Protein AF-A0AAP5I568-F1 (afdb_monomer)

Solvent-accessible surface area (backbone atoms only — not comparable to full-atom values): 4944 Å² total; per-residue (Å²): 135,34,72,89,48,81,68,40,61,76,46,68,47,60,76,34,43,60,64,52,51,17,64,75,68,72,42,61,51,70,56,54,43,30,36,54,74,24,38,79,45,83,48,101,92,44,80,46,72,45,72,44,79,49,88,59,67,92,47,86,78,68,35,39,20,60,66,60,48,56,62,54,52,54,50,49,63,57,62,78,72,111

Sequence (82 aa):
MTELYGGTDPRDIPTYSVRDAARYLRIPTATIRSWTFGRRYQTANGSNFFKPIIVTKDTRPRLLSFTNLKPFAMRCLLHERT

Organism: NCBI:txid2712845

Secondary structure (DSSP, 8-state):
--GGGTTS-GGGS--B-HHHHHHHHT--HHHHHHHHH-EEEEETTEEEEE--S-----PSS-PBPHHHHHHHHHHHHHHTT-

Mean predicted aligned error: 8.41 Å

Nearest PDB structures (foldseek):
  7dhw-assembly1_A  TM=4.769E-01  e=2.456E+00  Arabidopsis thaliana
  1w8j-assembly2_B  TM=5.010E-01  e=3.199E+00  Gallus gallus
  8k5a-assembly1_G  TM=2.581E-01  e=6.192E+00  Escherichia phage T4
  6sc7-assembly1_A  TM=2.758E-01  e=8.615E+00  Homo sapiens

Structure (mmCIF, N/CA/C/O backbone):
data_AF-A0AAP5I568-F1
#
_entry.id   AF-A0AAP5I568-F1
#
loop_
_atom_site.group_PDB
_atom_site.id
_atom_site.type_symbol
_atom_site.label_atom_id
_atom_site.label_alt_id
_atom_site.label_comp_id
_atom_site.label_asym_id
_atom_site.label_entity_id
_atom_site.label_seq_id
_atom_site.pdbx_PDB_ins_code
_atom_site.Cartn_x
_atom_site.Cartn_y
_atom_site.Cartn_z
_atom_site.occupancy
_atom_site.B_iso_o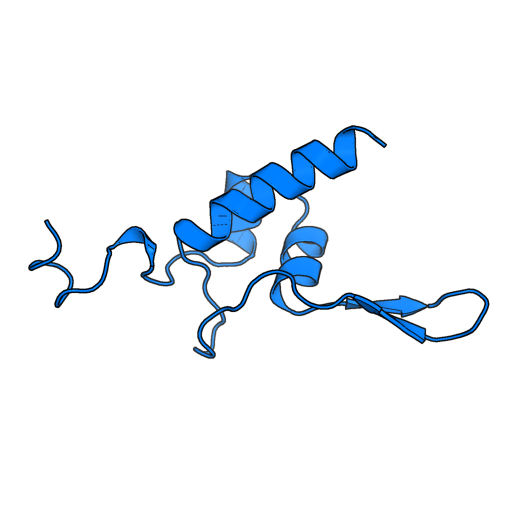r_equiv
_atom_site.auth_seq_id
_atom_site.auth_comp_id
_atom_site.auth_asym_id
_atom_site.auth_atom_id
_atom_site.pdbx_PDB_model_num
ATOM 1 N N . MET A 1 1 ? -12.842 12.371 16.847 1.00 57.56 1 MET A N 1
ATOM 2 C CA . MET A 1 1 ? -13.042 11.012 16.278 1.00 57.56 1 MET A CA 1
ATOM 3 C C . MET A 1 1 ? -11.773 10.136 16.320 1.00 57.56 1 MET A C 1
ATOM 5 O O . MET A 1 1 ? -11.808 9.023 15.818 1.00 57.56 1 MET A O 1
ATOM 9 N N . THR A 1 2 ? -10.665 10.580 16.932 1.00 59.84 2 THR A N 1
ATOM 10 C CA . THR A 1 2 ? -9.414 9.805 17.115 1.00 59.84 2 THR A CA 1
ATOM 11 C C . THR A 1 2 ? -9.303 9.119 18.486 1.00 59.84 2 THR A C 1
ATOM 13 O O . THR A 1 2 ? -8.530 8.176 18.627 1.00 59.84 2 THR A O 1
ATOM 16 N N . GLU A 1 3 ? -10.099 9.526 19.485 1.00 65.81 3 GLU A N 1
ATOM 17 C CA . GLU A 1 3 ? -10.109 8.906 20.827 1.00 65.81 3 GLU A CA 1
ATOM 18 C C . GLU A 1 3 ? -10.517 7.426 20.812 1.00 65.81 3 GLU A C 1
ATOM 20 O O . GLU A 1 3 ? -9.951 6.633 21.555 1.00 65.81 3 GLU A O 1
ATOM 25 N N . LEU A 1 4 ? -11.409 7.019 19.900 1.00 71.19 4 LEU A N 1
ATOM 26 C CA . LEU A 1 4 ? -11.818 5.613 19.738 1.00 71.19 4 LEU A CA 1
ATOM 27 C C . LEU A 1 4 ? -10.697 4.706 19.195 1.00 71.19 4 LEU A C 1
ATOM 29 O O . LEU A 1 4 ? -10.810 3.487 19.255 1.00 71.19 4 LEU A O 1
ATOM 33 N N . TYR A 1 5 ? -9.618 5.293 18.672 1.00 69.06 5 TYR A N 1
ATOM 34 C CA . TYR A 1 5 ? -8.494 4.589 18.051 1.00 69.06 5 TYR A CA 1
ATOM 35 C C . TYR A 1 5 ? -7.174 4.846 18.791 1.00 69.06 5 TYR A C 1
ATOM 37 O O . TYR A 1 5 ? -6.097 4.816 18.192 1.00 69.06 5 TYR A O 1
ATOM 45 N N . GLY A 1 6 ? -7.244 5.150 20.093 1.00 74.19 6 GLY A N 1
ATOM 46 C CA . GLY A 1 6 ? -6.057 5.369 20.926 1.00 74.19 6 GLY A CA 1
ATOM 47 C C . GLY A 1 6 ? -5.179 6.526 20.440 1.00 74.19 6 GLY A C 1
ATOM 48 O O . GLY A 1 6 ? -3.958 6.455 20.545 1.00 74.19 6 GLY A O 1
ATOM 49 N N . GLY A 1 7 ? -5.781 7.557 19.834 1.00 78.62 7 GLY A N 1
ATOM 50 C CA . GLY A 1 7 ? -5.066 8.719 19.298 1.00 78.62 7 GLY A CA 1
ATOM 51 C C . GLY A 1 7 ? -4.433 8.515 17.916 1.00 78.62 7 GLY A C 1
ATOM 52 O O . GLY A 1 7 ? -3.839 9.450 17.387 1.00 78.62 7 GLY A O 1
ATOM 53 N N . THR A 1 8 ? -4.580 7.337 17.301 1.00 74.31 8 THR A N 1
ATOM 54 C CA . THR A 1 8 ? -4.118 7.084 15.925 1.00 74.31 8 THR A CA 1
ATOM 55 C C . THR A 1 8 ? -5.207 7.473 14.923 1.00 74.31 8 THR A C 1
ATOM 57 O O . THR A 1 8 ? -6.383 7.185 15.150 1.00 74.31 8 THR A O 1
ATOM 60 N N . ASP A 1 9 ? -4.846 8.111 13.801 1.00 79.56 9 ASP A N 1
ATOM 61 C CA . ASP 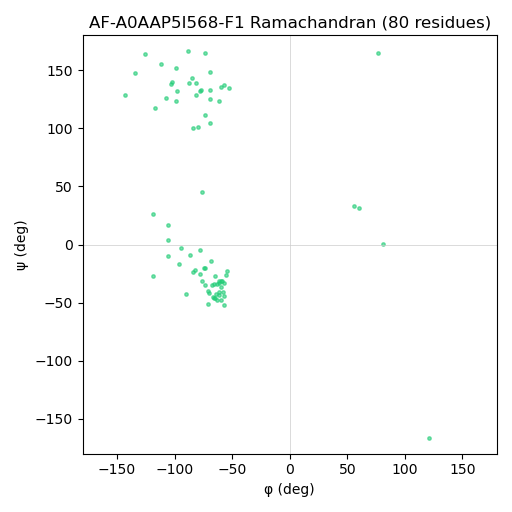A 1 9 ? -5.808 8.325 12.713 1.00 79.56 9 ASP A CA 1
ATOM 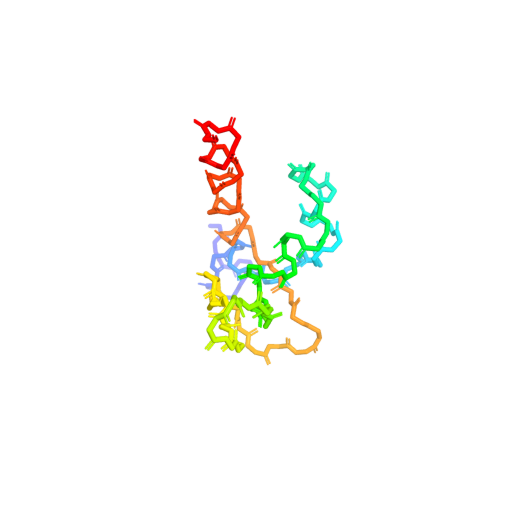62 C C . ASP A 1 9 ? -6.283 6.948 12.205 1.00 79.56 9 ASP A C 1
ATOM 64 O O . ASP A 1 9 ? -5.450 6.132 11.794 1.00 79.56 9 ASP A O 1
ATOM 68 N N . PRO A 1 10 ? -7.598 6.656 12.208 1.00 78.38 10 PRO A N 1
ATOM 69 C CA . PRO A 1 10 ? -8.124 5.385 11.717 1.00 78.38 10 PRO A CA 1
ATOM 70 C C . PRO A 1 10 ? -7.694 5.043 10.284 1.00 78.38 10 PRO A C 1
ATOM 72 O O . PRO A 1 10 ? -7.667 3.874 9.907 1.00 78.38 10 PRO A O 1
ATOM 75 N N . ARG A 1 11 ? -7.319 6.040 9.476 1.00 79.81 11 ARG A N 1
ATOM 76 C CA . ARG A 1 11 ? -6.822 5.858 8.105 1.00 79.81 11 ARG A CA 1
ATOM 77 C C . ARG A 1 11 ? -5.402 5.311 8.035 1.00 79.81 11 ARG A C 1
ATOM 79 O O . ARG A 1 11 ? -5.036 4.767 6.994 1.00 79.81 11 ARG A O 1
ATOM 86 N N . ASP A 1 12 ? -4.633 5.433 9.112 1.00 78.69 12 ASP A N 1
ATOM 87 C CA . ASP A 1 12 ? -3.265 4.923 9.230 1.00 78.69 12 ASP A CA 1
ATOM 88 C C . ASP A 1 12 ? -3.199 3.540 9.882 1.00 78.69 12 ASP A C 1
ATOM 90 O O . ASP A 1 12 ? -2.127 2.929 9.946 1.00 78.69 12 ASP A O 1
ATOM 94 N N . ILE A 1 13 ? -4.344 3.009 10.316 1.00 81.25 13 ILE A N 1
ATOM 95 C CA . ILE A 1 13 ? -4.447 1.644 10.819 1.00 81.25 13 ILE A CA 1
ATOM 96 C C . ILE A 1 13 ? -4.239 0.675 9.641 1.00 81.25 13 ILE A C 1
ATOM 98 O O . ILE A 1 13 ? -4.909 0.793 8.611 1.00 81.25 13 ILE A O 1
ATOM 102 N N . PRO A 1 14 ? -3.285 -0.268 9.742 1.00 80.25 14 PRO A N 1
ATOM 103 C CA . PRO A 1 14 ? -2.989 -1.193 8.662 1.00 80.25 14 PRO A CA 1
ATOM 104 C C . PRO A 1 14 ? -4.030 -2.324 8.660 1.00 80.25 14 PRO A C 1
ATOM 106 O O . PRO A 1 14 ? -3.965 -3.246 9.468 1.00 80.25 14 PRO A O 1
ATOM 109 N N . THR A 1 15 ? -5.008 -2.237 7.756 1.00 82.25 15 THR A N 1
ATOM 110 C CA . THR A 1 15 ? -6.199 -3.113 7.738 1.00 82.25 15 THR A CA 1
ATOM 111 C C . THR A 1 15 ? -6.314 -3.937 6.457 1.00 82.25 15 THR A C 1
ATOM 113 O O . THR A 1 15 ? -6.882 -5.024 6.468 1.00 82.25 15 THR A O 1
ATOM 116 N N . TYR A 1 16 ? -5.769 -3.449 5.342 1.00 85.00 16 TYR A N 1
ATOM 117 C CA . TYR A 1 16 ? -5.989 -4.038 4.024 1.00 85.00 16 TYR A CA 1
ATOM 118 C C . TYR A 1 16 ? -4.842 -4.953 3.615 1.00 85.00 16 TYR A C 1
ATOM 120 O O . TYR A 1 16 ? -3.675 -4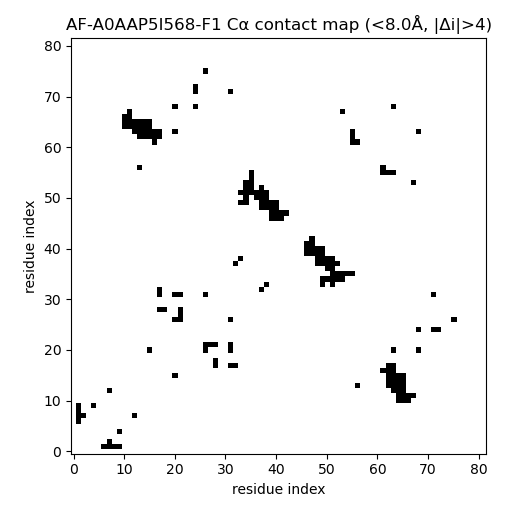.566 3.660 1.00 85.00 16 TYR A O 1
ATOM 128 N N . SER A 1 17 ? -5.147 -6.158 3.141 1.00 86.06 17 SER A N 1
ATOM 129 C CA . SER A 1 17 ? -4.125 -6.982 2.500 1.00 86.06 17 SER A CA 1
ATOM 130 C C . SER A 1 17 ? -3.785 -6.445 1.104 1.00 86.06 17 SER A C 1
ATOM 132 O O . SER A 1 17 ? -4.535 -5.681 0.493 1.00 86.06 17 SER A O 1
ATOM 134 N N . VAL A 1 18 ? -2.669 -6.905 0.533 1.00 84.88 18 VAL A N 1
ATOM 135 C CA . VAL A 1 18 ? -2.322 -6.614 -0.870 1.00 84.88 18 VAL A CA 1
ATOM 136 C C . VAL A 1 18 ? -3.401 -7.099 -1.847 1.00 84.88 18 VAL A C 1
ATOM 138 O O . VAL A 1 18 ? -3.601 -6.475 -2.889 1.00 84.88 18 VAL A O 1
ATOM 141 N N . ARG A 1 19 ? -4.122 -8.184 -1.525 1.00 86.31 19 ARG A N 1
ATOM 142 C CA . ARG A 1 19 ? -5.240 -8.661 -2.356 1.00 86.31 19 ARG A CA 1
ATOM 143 C C . ARG A 1 19 ? -6.436 -7.721 -2.281 1.00 86.31 19 ARG A C 1
ATOM 145 O O . ARG A 1 19 ? -7.023 -7.434 -3.319 1.00 86.31 19 ARG A O 1
ATOM 152 N N . ASP A 1 20 ? -6.759 -7.223 -1.091 1.00 87.81 20 ASP A N 1
ATOM 153 C CA . ASP A 1 20 ? -7.877 -6.291 -0.910 1.00 87.81 20 ASP A CA 1
ATOM 154 C C . ASP A 1 20 ? -7.594 -4.977 -1.629 1.00 87.81 20 ASP A C 1
ATOM 156 O O . ASP A 1 20 ? -8.417 -4.510 -2.409 1.00 87.81 20 ASP A O 1
ATOM 160 N N . ALA A 1 21 ? -6.381 -4.439 -1.471 1.00 85.44 21 ALA A N 1
ATOM 161 C CA . ALA A 1 21 ? -5.940 -3.251 -2.195 1.00 85.44 21 ALA A CA 1
ATOM 162 C C . ALA A 1 21 ? -6.021 -3.441 -3.721 1.00 85.44 21 ALA A C 1
ATOM 164 O O . ALA A 1 21 ? -6.529 -2.571 -4.424 1.00 85.44 21 ALA A O 1
ATOM 165 N N . ALA A 1 22 ? -5.583 -4.594 -4.237 1.00 87.50 22 ALA A N 1
ATOM 166 C CA . ALA A 1 22 ? -5.702 -4.925 -5.657 1.00 87.50 22 ALA A CA 1
ATOM 167 C C . ALA A 1 22 ? -7.168 -4.971 -6.122 1.00 87.50 22 ALA A C 1
ATOM 169 O O . ALA A 1 22 ? -7.500 -4.424 -7.172 1.00 87.50 22 ALA A O 1
ATOM 170 N N . ARG A 1 23 ? -8.056 -5.577 -5.324 1.00 88.06 23 ARG A N 1
ATOM 171 C CA . ARG A 1 23 ? -9.488 -5.682 -5.629 1.00 88.06 23 ARG A CA 1
ATOM 172 C C . ARG A 1 23 ? -10.180 -4.320 -5.620 1.00 88.06 23 ARG A C 1
ATOM 174 O O . ARG A 1 23 ? -10.940 -4.036 -6.539 1.00 88.06 23 ARG A O 1
ATOM 181 N N . TYR A 1 24 ? -9.904 -3.483 -4.621 1.00 86.88 24 TYR A N 1
ATOM 182 C CA . TYR A 1 24 ? -10.524 -2.161 -4.493 1.00 86.88 24 TYR A CA 1
ATOM 183 C C . TYR A 1 24 ? -10.033 -1.174 -5.547 1.00 86.88 24 TYR A C 1
ATOM 185 O O . TYR A 1 24 ? -10.829 -0.417 -6.091 1.00 86.88 24 TYR A O 1
ATOM 193 N N . LEU A 1 25 ? -8.739 -1.201 -5.865 1.00 84.12 25 LEU A N 1
ATOM 194 C CA . LEU A 1 25 ? -8.151 -0.291 -6.847 1.00 84.12 25 LEU A CA 1
ATOM 195 C C . LEU A 1 25 ? -8.262 -0.810 -8.286 1.00 84.12 25 LEU A C 1
ATOM 197 O O . LEU A 1 25 ? -7.953 -0.074 -9.215 1.00 84.12 25 LEU A O 1
ATOM 201 N N . ARG A 1 26 ? -8.687 -2.069 -8.473 1.00 85.12 26 ARG A N 1
ATOM 202 C CA . ARG A 1 26 ? -8.706 -2.780 -9.765 1.00 85.12 26 ARG A CA 1
ATOM 203 C C . ARG A 1 26 ? -7.331 -2.830 -10.448 1.00 85.12 26 ARG A C 1
ATOM 205 O O . ARG A 1 26 ? -7.235 -2.856 -11.669 1.00 85.12 26 ARG A O 1
ATOM 212 N N . ILE A 1 27 ? -6.269 -2.897 -9.646 1.00 86.00 27 ILE A N 1
ATOM 213 C CA . ILE A 1 27 ? -4.874 -2.975 -10.098 1.00 86.00 27 ILE A CA 1
ATOM 214 C C . ILE A 1 27 ? -4.399 -4.426 -9.958 1.00 86.00 27 ILE A C 1
ATOM 216 O O . ILE A 1 27 ? -4.684 -5.051 -8.932 1.00 86.00 27 ILE A O 1
ATOM 220 N N . PRO A 1 28 ? -3.627 -4.981 -10.912 1.00 87.50 28 PRO A N 1
ATOM 221 C CA . PRO A 1 28 ? -3.057 -6.315 -10.765 1.00 87.50 28 PRO A CA 1
ATOM 222 C C . PRO A 1 28 ? -2.285 -6.481 -9.450 1.00 87.50 28 PRO A C 1
ATOM 224 O O . PRO A 1 28 ? -1.450 -5.652 -9.076 1.00 87.50 28 PRO A O 1
ATOM 227 N N . THR A 1 29 ? -2.506 -7.601 -8.758 1.00 87.25 29 THR A N 1
ATOM 228 C CA . THR A 1 29 ? -1.880 -7.881 -7.454 1.00 87.25 29 THR A CA 1
ATOM 229 C C . THR A 1 29 ? -0.351 -7.846 -7.520 1.00 87.25 29 THR A C 1
ATOM 231 O O . THR A 1 29 ? 0.296 -7.416 -6.568 1.00 87.25 29 THR A O 1
ATOM 234 N N . ALA A 1 30 ? 0.24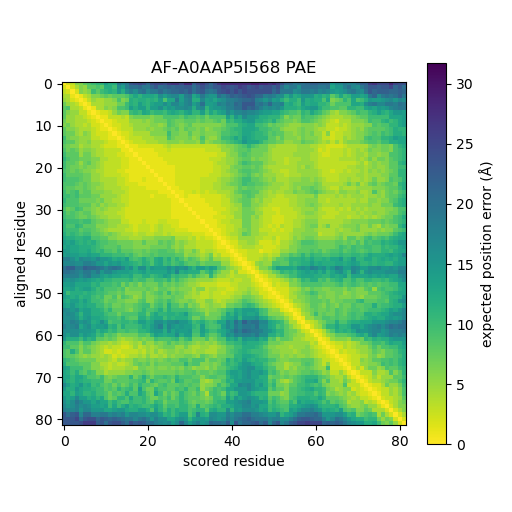4 -8.247 -8.649 1.00 83.56 30 ALA A N 1
ATOM 235 C CA . ALA A 1 30 ? 1.691 -8.198 -8.869 1.00 83.56 30 ALA A CA 1
ATOM 236 C C . ALA A 1 30 ? 2.254 -6.764 -8.858 1.00 83.56 30 ALA A C 1
ATOM 238 O O . ALA A 1 30 ? 3.361 -6.541 -8.362 1.00 83.56 30 ALA A O 1
ATOM 239 N N . THR A 1 31 ? 1.484 -5.790 -9.347 1.00 84.12 31 THR A N 1
ATOM 240 C CA . THR A 1 31 ? 1.852 -4.370 -9.365 1.00 84.12 31 THR A CA 1
ATOM 241 C C . THR A 1 31 ? 1.832 -3.799 -7.952 1.00 84.12 31 THR A C 1
ATOM 243 O O . THR A 1 31 ? 2.851 -3.289 -7.488 1.00 84.12 31 THR A O 1
ATOM 246 N N . ILE A 1 32 ? 0.734 -4.002 -7.211 1.00 84.44 32 ILE A N 1
ATOM 247 C CA . ILE A 1 32 ? 0.644 -3.601 -5.796 1.00 84.44 32 ILE A CA 1
ATOM 248 C C . ILE A 1 32 ? 1.750 -4.276 -4.975 1.00 84.44 32 ILE A C 1
ATOM 250 O O . ILE A 1 32 ? 2.391 -3.631 -4.145 1.00 84.44 32 ILE A O 1
ATOM 254 N N . ARG A 1 33 ? 2.044 -5.557 -5.236 1.00 84.06 33 ARG A N 1
ATOM 255 C CA . ARG A 1 33 ? 3.128 -6.294 -4.569 1.00 84.06 33 ARG A CA 1
ATOM 256 C C . ARG A 1 33 ? 4.510 -5.708 -4.871 1.00 84.06 33 ARG A C 1
ATOM 258 O O . ARG A 1 33 ? 5.318 -5.558 -3.963 1.00 84.06 33 ARG A O 1
ATOM 265 N N . SER A 1 34 ? 4.777 -5.338 -6.120 1.00 82.94 34 SER A N 1
ATOM 266 C CA . SER A 1 34 ? 6.045 -4.703 -6.507 1.00 82.94 34 SER A CA 1
ATOM 267 C C . SER A 1 34 ? 6.205 -3.324 -5.866 1.00 82.94 34 SER A C 1
ATOM 269 O O . SER A 1 34 ? 7.306 -2.939 -5.493 1.00 82.94 34 SER A O 1
ATOM 271 N N . TRP A 1 35 ? 5.109 -2.591 -5.682 1.00 81.56 35 TRP A N 1
ATOM 272 C CA . TRP A 1 35 ? 5.125 -1.276 -5.043 1.00 81.56 35 TRP A CA 1
ATOM 273 C C . TRP A 1 35 ? 5.223 -1.334 -3.512 1.00 81.56 35 TRP A C 1
ATOM 275 O O . TRP A 1 35 ? 5.725 -0.387 -2.908 1.00 81.56 35 TRP A O 1
ATOM 285 N N . THR A 1 36 ? 4.782 -2.433 -2.894 1.00 79.25 36 THR A N 1
ATOM 286 C CA . THR A 1 36 ? 4.830 -2.656 -1.434 1.00 79.25 36 THR A CA 1
ATOM 287 C C . THR A 1 36 ? 6.112 -3.326 -0.961 1.00 79.25 36 THR A C 1
ATOM 289 O O . THR A 1 36 ? 6.674 -2.927 0.052 1.00 79.25 36 THR A O 1
ATOM 292 N N . PHE A 1 37 ? 6.591 -4.338 -1.682 1.00 80.75 37 PHE A N 1
ATOM 293 C CA . PHE A 1 37 ? 7.765 -5.124 -1.287 1.00 80.75 37 PHE A CA 1
ATOM 294 C C . PHE A 1 37 ? 9.011 -4.806 -2.117 1.00 80.75 37 PHE A C 1
ATOM 296 O O . PHE A 1 37 ? 10.107 -5.252 -1.783 1.00 80.75 37 PHE A O 1
ATOM 303 N N . GLY A 1 38 ? 8.857 -4.044 -3.198 1.00 80.06 38 GLY A N 1
ATOM 304 C CA . GLY A 1 38 ? 9.870 -3.952 -4.235 1.00 80.06 38 GLY A CA 1
ATOM 305 C C . GLY A 1 38 ? 9.864 -5.186 -5.136 1.00 80.06 38 GLY A C 1
ATOM 306 O O . GLY A 1 38 ? 9.286 -6.231 -4.824 1.00 80.06 38 GLY A O 1
ATOM 307 N N . ARG A 1 39 ? 10.515 -5.072 -6.292 1.00 80.81 39 ARG A N 1
ATOM 308 C CA . ARG A 1 39 ? 10.684 -6.188 -7.232 1.00 80.81 39 ARG A CA 1
ATOM 309 C C . ARG A 1 39 ? 12.056 -6.121 -7.875 1.00 80.81 39 ARG A C 1
ATOM 311 O O . ARG A 1 39 ? 12.428 -5.097 -8.439 1.00 80.81 39 ARG A O 1
ATOM 318 N N . ARG A 1 40 ? 12.793 -7.232 -7.841 1.00 82.25 40 ARG A N 1
ATOM 319 C CA . ARG A 1 40 ? 13.973 -7.404 -8.696 1.00 82.25 40 ARG A CA 1
ATOM 320 C C . ARG A 1 40 ? 13.514 -7.743 -10.110 1.00 82.25 40 ARG A C 1
ATOM 322 O O . ARG A 1 40 ? 12.642 -8.595 -10.281 1.00 82.25 40 ARG A O 1
ATOM 329 N N . TYR A 1 41 ? 14.081 -7.078 -11.105 1.00 80.75 41 TYR A N 1
ATOM 330 C CA . TYR A 1 41 ? 13.826 -7.352 -12.514 1.00 80.75 41 TYR A CA 1
ATOM 331 C C . TYR A 1 41 ? 15.142 -7.386 -13.290 1.00 80.75 41 TYR A C 1
ATOM 333 O O . TYR A 1 41 ? 16.105 -6.712 -12.931 1.00 80.75 41 TYR A O 1
ATOM 341 N N . GLN A 1 42 ? 15.191 -8.226 -14.320 1.00 82.31 42 GLN A N 1
ATOM 342 C CA . GLN A 1 42 ? 16.352 -8.339 -15.198 1.00 82.31 42 GLN A CA 1
ATOM 343 C C . GLN A 1 42 ? 16.311 -7.211 -16.231 1.00 82.31 42 GLN A C 1
ATOM 345 O O . GLN A 1 42 ? 15.246 -6.875 -16.748 1.00 82.31 42 GLN A O 1
ATOM 350 N N . THR A 1 43 ? 17.467 -6.626 -16.514 1.00 82.12 43 THR A N 1
ATOM 351 C CA . THR A 1 43 ? 17.688 -5.624 -17.561 1.00 82.12 43 THR A CA 1
ATOM 352 C C . THR A 1 43 ? 18.826 -6.092 -18.461 1.00 82.12 43 THR A C 1
ATOM 354 O O . THR A 1 43 ? 19.600 -6.964 -18.065 1.00 82.12 43 THR A O 1
ATOM 357 N N . ALA A 1 44 ? 18.961 -5.503 -19.652 1.00 81.44 44 ALA A N 1
ATOM 358 C CA . ALA A 1 44 ? 20.032 -5.849 -20.591 1.00 81.44 44 ALA A CA 1
ATOM 359 C C . ALA A 1 44 ? 21.448 -5.724 -19.983 1.00 81.44 44 ALA A C 1
ATOM 361 O O . ALA A 1 44 ? 22.342 -6.460 -20.380 1.00 81.44 44 ALA A O 1
ATOM 362 N N . ASN A 1 45 ? 21.624 -4.865 -18.969 1.00 78.44 45 ASN A N 1
ATOM 363 C CA . ASN A 1 45 ? 22.893 -4.642 -18.264 1.00 78.44 45 ASN A CA 1
ATOM 364 C C . ASN A 1 45 ? 22.937 -5.268 -16.852 1.00 78.44 45 ASN A C 1
ATOM 366 O O . ASN A 1 45 ? 23.783 -4.896 -16.041 1.00 78.44 45 ASN A O 1
ATOM 370 N N . GLY A 1 46 ? 22.032 -6.201 -16.528 1.00 84.62 46 GLY A N 1
ATOM 371 C CA . GLY A 1 46 ? 22.017 -6.932 -15.252 1.00 84.62 46 GLY A CA 1
ATOM 372 C C . GLY A 1 46 ? 20.732 -6.761 -14.439 1.00 84.62 46 GLY A C 1
ATOM 373 O O . GLY A 1 46 ? 19.708 -6.298 -14.938 1.00 84.62 46 GLY A O 1
ATOM 374 N N . SER A 1 47 ? 20.747 -7.153 -13.164 1.00 82.25 47 SER A N 1
ATOM 375 C CA . SER A 1 47 ? 19.564 -7.065 -12.299 1.00 82.25 47 SER A CA 1
ATOM 376 C C . SER A 1 47 ? 19.372 -5.660 -11.729 1.00 82.25 47 SER A C 1
ATOM 378 O O . SER A 1 47 ? 20.275 -5.130 -11.083 1.00 82.25 47 SER A O 1
ATOM 380 N N . ASN A 1 48 ? 18.175 -5.098 -11.871 1.00 81.88 48 ASN A N 1
ATOM 381 C CA . ASN A 1 48 ? 17.786 -3.844 -11.235 1.00 81.88 48 ASN A CA 1
ATOM 382 C C . ASN A 1 48 ? 16.715 -4.097 -10.155 1.00 81.88 48 ASN A C 1
ATOM 384 O O . ASN A 1 48 ? 16.006 -5.110 -10.169 1.00 81.88 48 ASN A O 1
ATOM 388 N N . PHE A 1 49 ? 16.620 -3.201 -9.174 1.00 81.25 49 PHE A N 1
ATOM 389 C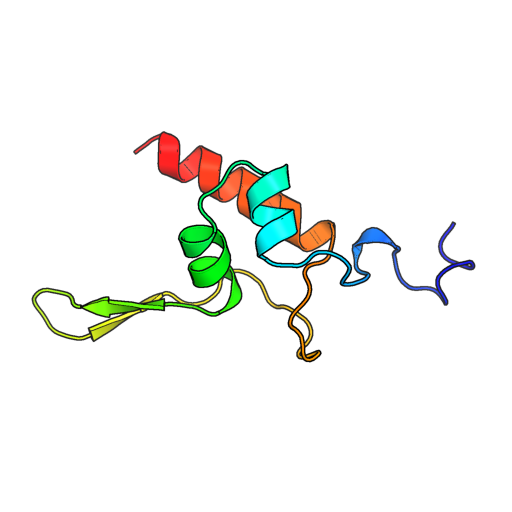 CA . PHE A 1 49 ? 15.681 -3.305 -8.063 1.00 81.25 49 PHE A CA 1
ATOM 390 C C . PHE A 1 49 ? 14.699 -2.142 -8.082 1.00 81.25 49 PHE A C 1
ATOM 392 O O . PHE A 1 49 ? 15.059 -0.980 -7.902 1.00 81.25 49 PHE A O 1
ATOM 399 N N . PHE A 1 50 ? 13.426 -2.478 -8.249 1.00 77.12 50 PHE A N 1
ATOM 400 C CA . PHE A 1 50 ? 12.341 -1.540 -8.051 1.00 77.12 50 PHE A CA 1
ATOM 401 C C . PHE A 1 50 ? 12.169 -1.294 -6.553 1.00 77.12 50 PHE A C 1
ATOM 403 O O . PHE A 1 50 ? 11.762 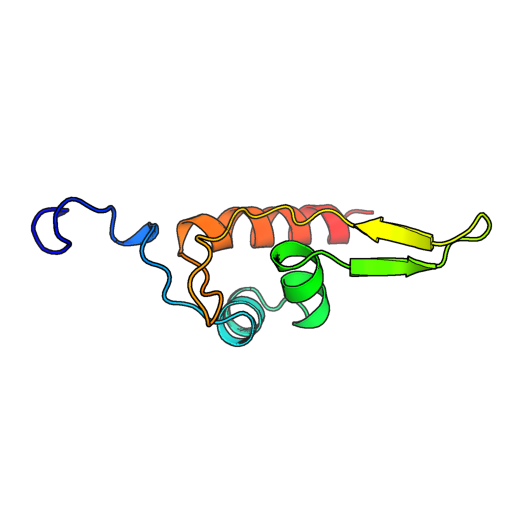-2.201 -5.821 1.00 77.12 50 PHE A O 1
ATOM 410 N N . LYS A 1 51 ? 12.485 -0.077 -6.101 1.00 77.88 51 LYS A N 1
ATOM 411 C CA . LYS A 1 51 ? 12.320 0.319 -4.701 1.00 77.88 51 LYS A CA 1
ATOM 412 C C . LYS A 1 51 ? 10.826 0.431 -4.361 1.00 77.88 51 LYS A C 1
ATOM 414 O O . LYS A 1 51 ? 10.085 1.038 -5.136 1.00 77.88 51 LYS A O 1
ATOM 419 N N . PRO A 1 52 ? 10.372 -0.134 -3.228 1.00 79.56 52 PRO A N 1
ATOM 420 C CA . PRO A 1 52 ? 8.998 0.043 -2.780 1.00 79.56 52 PRO A CA 1
ATOM 421 C C . PRO A 1 52 ? 8.704 1.531 -2.570 1.00 79.56 52 PRO A C 1
ATOM 423 O O . PRO A 1 52 ? 9.516 2.262 -2.008 1.00 79.56 52 PRO A O 1
ATOM 426 N N . ILE A 1 53 ? 7.544 1.974 -3.051 1.00 72.25 53 ILE A N 1
ATOM 427 C CA . ILE A 1 53 ? 7.107 3.377 -2.963 1.00 72.25 53 ILE A CA 1
ATOM 428 C C . ILE A 1 53 ? 6.451 3.634 -1.602 1.00 72.25 53 ILE A C 1
ATOM 430 O O . ILE A 1 53 ? 6.409 4.764 -1.124 1.00 72.25 53 ILE A O 1
ATOM 434 N N . ILE A 1 54 ? 5.939 2.577 -0.969 1.00 71.44 54 ILE A N 1
ATOM 435 C CA . ILE A 1 54 ? 5.189 2.677 0.275 1.00 71.44 54 ILE A CA 1
ATOM 436 C C . ILE A 1 54 ? 6.016 2.144 1.432 1.00 71.44 54 ILE A C 1
ATOM 438 O O . ILE A 1 54 ? 6.453 0.994 1.430 1.00 71.44 54 ILE A O 1
ATOM 442 N N . VAL A 1 55 ? 6.157 2.979 2.456 1.00 66.75 55 VAL A N 1
ATOM 443 C CA . VAL A 1 55 ? 6.667 2.569 3.759 1.00 66.75 55 VAL A CA 1
ATOM 444 C C . VAL A 1 55 ? 5.497 1.993 4.552 1.00 66.75 55 VAL A C 1
ATOM 446 O O . VAL A 1 55 ? 4.659 2.723 5.076 1.00 66.75 55 VAL A O 1
ATOM 449 N N . THR A 1 56 ? 5.398 0.668 4.600 1.00 65.88 56 THR A N 1
ATOM 450 C CA . THR A 1 56 ? 4.491 -0.026 5.523 1.00 65.88 56 THR A CA 1
ATOM 451 C C . THR A 1 56 ? 5.182 -0.188 6.870 1.00 65.88 56 THR A C 1
ATOM 453 O O . THR A 1 56 ? 6.376 -0.495 6.903 1.00 65.88 56 THR A O 1
ATOM 456 N N . LYS A 1 57 ? 4.442 -0.068 7.978 1.00 65.44 57 LYS A N 1
ATOM 457 C CA . LYS A 1 57 ? 4.944 -0.526 9.283 1.00 65.44 57 LYS A CA 1
ATOM 458 C C . LYS A 1 57 ? 5.301 -2.013 9.153 1.00 65.44 57 LYS A C 1
ATOM 460 O O . LYS A 1 57 ? 4.575 -2.753 8.490 1.00 65.44 57 LYS A O 1
ATOM 465 N N . ASP A 1 58 ? 6.439 -2.435 9.706 1.00 61.81 58 ASP A N 1
ATOM 466 C CA . ASP A 1 58 ? 6.971 -3.801 9.546 1.00 61.81 58 ASP A CA 1
ATOM 467 C C . ASP A 1 58 ? 6.212 -4.821 10.414 1.00 61.81 58 ASP A C 1
ATOM 469 O O . ASP A 1 58 ? 6.783 -5.646 11.121 1.00 61.81 58 ASP A O 1
ATOM 473 N N . THR A 1 59 ? 4.886 -4.744 10.398 1.00 61.56 59 THR A N 1
ATOM 474 C CA . THR A 1 59 ? 4.007 -5.757 10.956 1.00 61.56 59 THR A CA 1
ATOM 475 C C . THR A 1 59 ? 3.932 -6.912 9.967 1.00 61.56 59 THR A C 1
ATOM 477 O O . THR A 1 59 ? 3.755 -6.716 8.765 1.00 61.56 59 THR A O 1
ATOM 480 N N . ARG A 1 60 ? 4.107 -8.141 10.457 1.00 63.12 60 ARG A N 1
ATOM 481 C CA . ARG A 1 60 ? 3.859 -9.364 9.685 1.00 63.12 60 ARG A CA 1
ATOM 482 C C . ARG A 1 60 ? 2.471 -9.884 10.079 1.00 63.12 60 ARG A C 1
ATOM 484 O O . ARG A 1 60 ? 2.277 -10.130 11.266 1.00 63.12 60 ARG A O 1
ATOM 491 N N . PRO A 1 61 ? 1.528 -10.079 9.140 1.00 64.56 61 PRO A N 1
ATOM 492 C CA . PRO A 1 61 ? 1.612 -9.798 7.701 1.00 64.56 61 PRO A CA 1
ATOM 493 C C . PRO A 1 61 ? 1.642 -8.289 7.390 1.00 64.56 61 PRO A C 1
ATOM 495 O O . PRO A 1 61 ? 1.025 -7.505 8.106 1.00 64.56 61 PRO A O 1
ATOM 498 N N . ARG A 1 62 ? 2.335 -7.880 6.309 1.00 70.62 62 ARG A N 1
ATOM 499 C CA . ARG A 1 62 ? 2.374 -6.465 5.887 1.00 70.62 62 ARG A CA 1
ATOM 500 C C . ARG A 1 62 ? 1.010 -6.054 5.357 1.00 70.62 62 ARG A C 1
ATOM 502 O O . ARG A 1 62 ? 0.626 -6.438 4.252 1.00 70.62 62 ARG A O 1
ATOM 509 N N . LEU A 1 63 ? 0.295 -5.300 6.178 1.00 76.25 63 LEU A N 1
ATOM 510 C CA . LEU A 1 63 ? -1.008 -4.733 5.870 1.00 76.25 63 LEU A CA 1
ATOM 511 C C . LEU A 1 63 ? -0.853 -3.268 5.446 1.00 76.25 63 LEU A C 1
ATOM 513 O O . LEU A 1 63 ? 0.089 -2.574 5.829 1.00 76.25 63 LEU A O 1
ATOM 517 N N . LEU A 1 64 ? -1.788 -2.819 4.621 1.00 78.31 64 LEU A N 1
ATOM 518 C CA . LEU A 1 64 ? -1.864 -1.485 4.049 1.00 78.31 64 LEU A CA 1
ATOM 519 C C . LEU A 1 64 ? -2.926 -0.682 4.785 1.00 78.31 64 LEU A C 1
ATOM 521 O O . LEU A 1 64 ? -4.012 -1.186 5.079 1.00 78.31 64 LEU A O 1
ATOM 525 N N . SER A 1 65 ? -2.617 0.576 5.069 1.00 80.06 65 SER A N 1
ATOM 526 C CA . SER A 1 65 ? -3.591 1.520 5.600 1.00 80.06 65 SER A CA 1
ATOM 527 C C . SER A 1 65 ? -4.331 2.234 4.467 1.00 80.06 65 SER A C 1
ATOM 529 O O . SER A 1 65 ? -3.916 2.196 3.304 1.00 80.06 65 SER A O 1
ATOM 531 N N . PHE A 1 66 ? -5.434 2.912 4.783 1.00 75.94 66 PHE A N 1
ATOM 532 C CA . PHE A 1 66 ? -6.160 3.717 3.798 1.00 75.94 66 PHE A CA 1
ATOM 533 C C . PHE A 1 66 ? -5.273 4.822 3.204 1.00 75.94 66 PHE A C 1
ATOM 535 O O . PHE A 1 66 ? -5.328 5.096 2.003 1.00 75.94 66 PHE A O 1
ATOM 542 N N . THR A 1 67 ? -4.397 5.415 4.015 1.00 75.94 67 THR A N 1
ATOM 543 C CA . THR A 1 67 ? -3.424 6.416 3.559 1.00 75.94 67 THR A CA 1
ATOM 544 C C . THR A 1 67 ? -2.457 5.839 2.522 1.00 75.94 67 THR A C 1
ATOM 546 O O . THR A 1 67 ? -2.070 6.538 1.584 1.00 75.94 67 THR A O 1
ATOM 549 N N . ASN A 1 68 ? -2.135 4.544 2.606 1.00 72.69 68 ASN A N 1
ATOM 550 C CA . ASN A 1 68 ? -1.324 3.863 1.598 1.00 72.69 68 ASN A CA 1
ATOM 551 C C . ASN A 1 68 ? -2.075 3.598 0.277 1.00 72.69 68 ASN A C 1
ATOM 553 O O . ASN A 1 68 ? -1.427 3.427 -0.752 1.00 72.69 68 ASN A O 1
ATOM 557 N N . LEU A 1 69 ? -3.414 3.596 0.255 1.00 71.12 69 LEU A N 1
ATOM 558 C CA . LEU A 1 69 ? -4.191 3.320 -0.964 1.00 71.12 69 LEU A CA 1
ATOM 559 C C . LEU A 1 69 ? -4.172 4.474 -1.978 1.00 71.12 69 LEU A C 1
ATOM 561 O O . LEU A 1 69 ? -4.140 4.235 -3.186 1.00 71.12 69 LEU A O 1
ATOM 565 N N . LYS A 1 70 ? -4.145 5.726 -1.508 1.00 71.00 70 LYS A N 1
ATOM 566 C CA . LYS A 1 70 ? -4.143 6.925 -2.368 1.00 71.00 70 LYS A CA 1
ATOM 567 C C . LYS A 1 70 ? -2.973 6.970 -3.368 1.00 71.00 70 LYS A C 1
ATOM 569 O O . LYS A 1 70 ? -3.236 7.127 -4.563 1.00 71.00 70 LYS A O 1
ATOM 574 N N . PRO A 1 71 ? -1.701 6.806 -2.949 1.00 68.75 71 PRO A N 1
ATOM 575 C CA . PRO A 1 71 ? -0.583 6.829 -3.890 1.00 68.75 71 PRO A CA 1
ATOM 576 C C . PRO A 1 71 ? -0.608 5.664 -4.893 1.00 68.75 71 PRO A C 1
ATOM 578 O O . PRO A 1 71 ? -0.134 5.842 -6.013 1.00 68.75 71 PRO A O 1
ATOM 581 N N . PHE A 1 72 ? -1.196 4.504 -4.561 1.00 69.38 72 PHE A N 1
ATOM 582 C CA . PHE A 1 72 ? -1.367 3.419 -5.540 1.00 69.38 72 PHE A CA 1
ATOM 583 C C . PHE A 1 72 ? -2.315 3.804 -6.674 1.00 69.38 72 PHE A C 1
ATOM 585 O O . PHE A 1 72 ? -1.985 3.586 -7.839 1.00 69.38 72 PHE A O 1
ATOM 592 N N . ALA A 1 73 ? -3.466 4.394 -6.340 1.00 63.16 73 ALA A N 1
ATOM 593 C CA . ALA A 1 73 ? -4.430 4.855 -7.334 1.00 63.16 73 ALA A CA 1
ATOM 594 C C . ALA A 1 73 ? -3.802 5.907 -8.261 1.00 63.16 73 ALA A C 1
ATOM 596 O O . ALA A 1 73 ? -3.862 5.784 -9.482 1.00 63.16 73 ALA A O 1
ATOM 597 N N . MET A 1 74 ? -3.117 6.896 -7.678 1.00 64.38 74 MET A N 1
ATOM 598 C CA . MET A 1 74 ? -2.445 7.948 -8.441 1.00 64.38 74 MET A CA 1
ATOM 599 C C . MET A 1 74 ? -1.348 7.388 -9.357 1.00 64.38 74 MET A C 1
ATOM 601 O O . MET A 1 74 ? -1.241 7.799 -10.508 1.00 64.38 74 MET A O 1
ATOM 605 N N . ARG A 1 75 ? -0.557 6.409 -8.894 1.00 70.19 75 ARG A N 1
ATOM 606 C CA . ARG A 1 75 ? 0.477 5.773 -9.723 1.00 70.19 75 ARG A CA 1
ATOM 607 C C . ARG A 1 75 ? -0.112 4.951 -10.872 1.00 70.19 75 ARG A C 1
ATOM 609 O O . ARG A 1 75 ? 0.489 4.934 -11.940 1.00 70.19 75 ARG A O 1
ATOM 616 N N . CYS A 1 76 ? -1.257 4.297 -10.676 1.00 63.16 76 CYS A N 1
ATOM 617 C CA . CYS A 1 76 ? -1.936 3.571 -11.753 1.00 63.16 76 CYS A CA 1
ATOM 618 C C . CYS A 1 76 ? -2.378 4.522 -12.865 1.00 63.16 76 CYS A C 1
ATOM 620 O O . CYS A 1 76 ? -2.022 4.317 -14.021 1.00 63.16 76 CYS A O 1
ATOM 622 N N . LEU A 1 77 ? -3.017 5.634 -12.492 1.00 63.53 77 LEU A N 1
ATOM 623 C CA . LEU A 1 77 ? -3.436 6.668 -13.441 1.00 63.53 77 LEU A CA 1
ATOM 624 C C . LEU A 1 77 ? -2.260 7.285 -14.215 1.00 63.53 77 LEU A C 1
ATOM 626 O O . LEU A 1 77 ? -2.429 7.683 -15.362 1.00 63.53 77 LEU A O 1
ATOM 630 N N . LEU A 1 78 ? -1.072 7.361 -13.606 1.00 63.66 78 LEU A N 1
ATOM 631 C CA . LEU A 1 78 ? 0.138 7.840 -14.282 1.00 63.66 78 LEU A CA 1
ATOM 632 C C . LEU A 1 78 ? 0.746 6.802 -15.236 1.00 63.66 78 LEU A C 1
ATOM 634 O O . LEU A 1 78 ? 1.333 7.193 -16.236 1.00 63.66 78 LEU A O 1
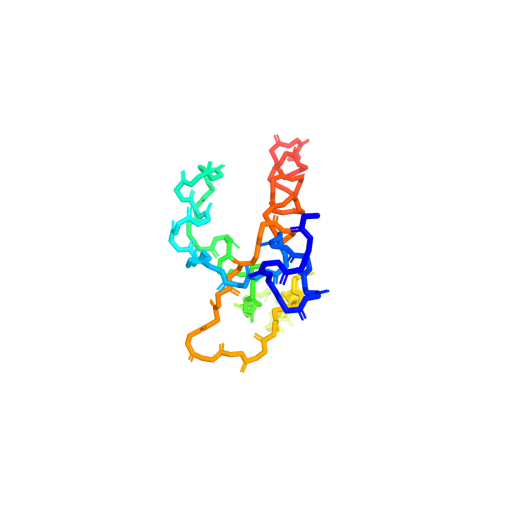ATOM 638 N N . HIS A 1 79 ? 0.619 5.504 -14.947 1.00 58.62 79 HIS A N 1
ATOM 639 C CA . HIS A 1 79 ? 1.160 4.438 -15.799 1.00 58.62 79 HIS A CA 1
ATOM 640 C C . HIS A 1 79 ? 0.232 4.090 -16.977 1.00 58.62 79 HIS A C 1
ATOM 642 O O . HIS A 1 79 ? 0.690 3.550 -17.975 1.00 58.62 79 HIS A O 1
ATOM 648 N N . GLU A 1 80 ? -1.063 4.400 -16.889 1.00 54.91 80 GLU A N 1
ATOM 649 C CA . GLU A 1 80 ? -2.028 4.239 -17.992 1.00 54.91 80 GLU A CA 1
ATOM 650 C C . GLU A 1 80 ? -1.933 5.357 -19.052 1.00 54.91 80 GLU A C 1
ATOM 652 O O . GLU A 1 80 ? -2.621 5.312 -20.069 1.00 54.91 80 GLU A O 1
ATOM 657 N N . ARG A 1 81 ? -1.094 6.376 -18.820 1.00 49.03 81 ARG A N 1
ATOM 658 C CA . ARG A 1 81 ? -0.918 7.556 -19.688 1.00 49.03 81 ARG A CA 1
ATOM 659 C C . ARG A 1 81 ? 0.395 7.553 -20.492 1.00 49.03 81 ARG A C 1
ATOM 661 O O . ARG A 1 81 ? 0.661 8.537 -21.176 1.00 49.03 81 ARG A O 1
ATOM 668 N N . THR A 1 82 ? 1.195 6.492 -20.407 1.00 44.72 82 THR A N 1
ATOM 669 C CA . THR A 1 82 ? 2.488 6.313 -21.103 1.00 44.72 82 THR A CA 1
ATOM 670 C C . THR A 1 82 ? 2.518 4.985 -21.824 1.00 44.72 82 THR A C 1
ATOM 672 O O . THR A 1 82 ? 2.953 4.970 -22.992 1.00 44.72 82 THR A O 1
#

pLDDT: m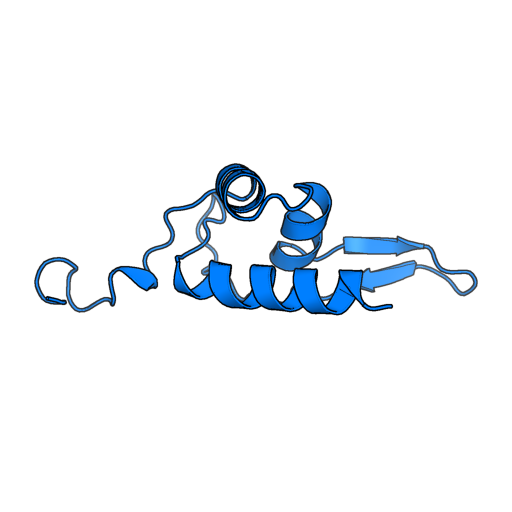ean 75.49, std 9.68, range [44.72, 88.06]

Radius of gyration: 14.7 Å; Cα contacts (8 Å, |Δi|>4): 96; chains: 1; bounding box: 36×21×42 Å

Foldseek 3Di:
DCVVVVNDDQQLPFDADLVRLCVVLVNPSVLSCCQQVWDWDADPVGIDIGDRVDDFDPDVVGGHGNVRSVVVNVVVVVVVVD